Protein AF-A0A1V4JAD9-F1 (afdb_monomer_lite)

Foldseek 3Di:
DDFAFFAWQADPLFGDIKTKTFAPDLCAQAQQDDDPDRRGGHDHSGIHMDHPVPDDDDDPPDDPPDPDDDDDDDDDDDDPDDDPPPPDDDDDPDDDDDDDDDDDDDDDDDDDDDDDDDDDDCPVVVVVRVPD

pLDDT: mean 71.08, std 23.83, range [35.59, 98.69]

Organism: NCBI:txid372326

Radius of gyration: 28.01 Å; chains: 1; bounding box: 42×64×71 Å

Secondary structure (DSSP, 8-state):
--EEEEEEE--SSSSS-EEEEEESSS--SBSSEETTEESS---TTTEEEEEGGG--PPP---------------------PPP-TT---------------------------PPPPP---THHHHHHHH--

Structure (mmCIF, N/CA/C/O backbone):
data_AF-A0A1V4JAD9-F1
#
_entry.id   AF-A0A1V4JAD9-F1
#
loop_
_atom_site.group_PDB
_atom_site.id
_atom_site.type_symbol
_atom_site.label_atom_id
_atom_site.label_alt_id
_atom_site.label_comp_id
_atom_site.label_asym_id
_atom_site.label_entity_id
_atom_site.label_seq_id
_atom_site.pdbx_PDB_ins_code
_atom_site.Cartn_x
_atom_site.Cartn_y
_atom_site.Cartn_z
_atom_site.occupancy
_atom_site.B_iso_or_equiv
_atom_site.auth_seq_id
_atom_site.auth_comp_id
_atom_site.auth_asym_id
_atom_site.auth_atom_id
_atom_site.pdbx_PDB_model_num
ATOM 1 N N . MET A 1 1 ? -1.887 -0.404 -13.614 1.00 82.06 1 MET A N 1
ATOM 2 C CA . MET A 1 1 ? -0.849 -0.836 -12.657 1.00 82.06 1 MET A CA 1
ATOM 3 C C . MET A 1 1 ? -1.178 -2.228 -12.143 1.00 82.06 1 MET A C 1
ATOM 5 O O . MET A 1 1 ? -2.350 -2.513 -11.917 1.00 82.06 1 MET A O 1
ATOM 9 N N . VAL A 1 2 ? -0.165 -3.078 -12.005 1.00 94.25 2 VAL A N 1
ATOM 10 C CA . VAL A 1 2 ? -0.238 -4.399 -11.365 1.00 94.25 2 VAL A CA 1
ATOM 11 C C . VAL A 1 2 ? 0.849 -4.432 -10.292 1.00 94.25 2 VAL A C 1
ATOM 13 O O . VAL A 1 2 ? 1.808 -3.659 -10.350 1.00 94.25 2 VAL A O 1
ATOM 16 N N . GLY A 1 3 ? 0.643 -5.247 -9.268 1.00 96.12 3 GLY A N 1
ATOM 17 C CA . GLY A 1 3 ? 1.609 -5.401 -8.201 1.00 96.12 3 GLY A CA 1
ATOM 18 C C . GLY A 1 3 ? 1.222 -6.510 -7.241 1.00 96.12 3 GLY A C 1
ATOM 19 O O . GLY A 1 3 ? 0.178 -7.157 -7.370 1.00 96.12 3 GLY A O 1
ATOM 20 N N . THR A 1 4 ? 2.073 -6.695 -6.245 1.00 98.00 4 THR A N 1
ATOM 21 C CA . THR A 1 4 ? 1.925 -7.708 -5.207 1.00 98.00 4 THR A CA 1
ATOM 22 C C . THR A 1 4 ? 1.321 -7.088 -3.953 1.00 98.00 4 THR A C 1
ATOM 24 O O . THR A 1 4 ? 1.825 -6.094 -3.428 1.00 98.00 4 THR A O 1
ATOM 27 N N . LEU A 1 5 ? 0.245 -7.686 -3.438 1.00 97.94 5 LEU A N 1
ATOM 28 C CA . LEU A 1 5 ? -0.327 -7.292 -2.153 1.00 97.94 5 LEU A CA 1
ATOM 29 C C . LEU A 1 5 ? 0.668 -7.615 -1.030 1.00 97.94 5 LEU A C 1
ATOM 31 O O . LEU A 1 5 ? 1.068 -8.766 -0.863 1.00 97.94 5 LEU A O 1
ATOM 35 N N . ARG A 1 6 ? 1.056 -6.602 -0.254 1.00 98.44 6 ARG A N 1
ATOM 36 C CA . ARG A 1 6 ? 1.998 -6.730 0.869 1.00 98.44 6 ARG A CA 1
ATOM 37 C C . ARG A 1 6 ? 1.346 -6.473 2.225 1.00 98.44 6 ARG A C 1
ATOM 39 O O . ARG A 1 6 ? 1.818 -6.991 3.229 1.00 98.44 6 ARG A O 1
ATOM 46 N N . PHE A 1 7 ? 0.271 -5.689 2.251 1.00 98.56 7 PHE A N 1
ATOM 47 C CA . PHE A 1 7 ? -0.445 -5.312 3.465 1.00 98.56 7 PHE A CA 1
ATOM 48 C C . PHE A 1 7 ? -1.956 -5.280 3.215 1.00 98.56 7 PHE A C 1
ATOM 50 O O . PHE A 1 7 ? -2.397 -4.818 2.165 1.00 98.56 7 PHE A O 1
ATOM 57 N N . CYS A 1 8 ? -2.745 -5.723 4.193 1.00 98.06 8 CYS A N 1
ATOM 58 C CA . CYS A 1 8 ? -4.199 -5.579 4.218 1.00 98.06 8 CYS A CA 1
ATOM 59 C C . CYS A 1 8 ? -4.643 -5.310 5.658 1.00 98.06 8 CYS A C 1
ATOM 61 O O . CYS A 1 8 ? -4.445 -6.164 6.522 1.00 98.06 8 CYS A O 1
ATOM 63 N N . GLY A 1 9 ? -5.241 -4.149 5.925 1.00 98.00 9 GLY A N 1
ATOM 64 C CA . GLY A 1 9 ? -5.698 -3.806 7.271 1.00 98.00 9 GLY A CA 1
ATOM 65 C C . GLY A 1 9 ? -6.075 -2.339 7.449 1.00 98.00 9 GLY A C 1
ATOM 66 O O . GLY A 1 9 ? -6.194 -1.584 6.485 1.00 98.00 9 GLY A O 1
ATOM 67 N N . THR A 1 10 ? -6.275 -1.934 8.702 1.00 97.81 10 THR A N 1
ATOM 68 C CA . THR A 1 10 ? -6.478 -0.529 9.083 1.00 97.81 10 THR A CA 1
ATOM 69 C C . THR A 1 10 ? -5.165 0.245 9.089 1.00 97.81 10 THR A C 1
ATOM 71 O O . THR A 1 10 ? -4.101 -0.335 9.295 1.00 97.81 10 THR A O 1
ATOM 74 N N . THR A 1 11 ? -5.237 1.564 8.928 1.00 97.69 11 THR A N 1
ATOM 75 C CA . THR A 1 11 ? -4.058 2.441 8.872 1.00 97.69 11 THR A CA 1
ATOM 76 C C . THR A 1 11 ? -4.204 3.639 9.800 1.00 97.69 11 THR A C 1
ATOM 78 O O . THR A 1 11 ? -5.320 4.042 10.111 1.00 97.69 11 THR A O 1
ATOM 81 N N . GLU A 1 12 ? -3.092 4.242 10.219 1.00 96.94 12 GLU A N 1
ATOM 82 C CA . GLU A 1 12 ? -3.115 5.457 11.049 1.00 96.94 12 GLU A CA 1
ATOM 83 C C . GLU A 1 12 ? -3.451 6.718 10.244 1.00 96.94 12 GLU A C 1
ATOM 85 O O . GLU A 1 12 ? -4.018 7.666 10.779 1.00 96.94 12 GLU A O 1
ATOM 90 N N . PHE A 1 13 ? -3.124 6.736 8.948 1.00 96.06 13 PHE A N 1
ATOM 91 C CA . PHE A 1 13 ? -3.334 7.909 8.095 1.00 96.06 13 PHE A CA 1
ATOM 92 C C . PHE A 1 13 ? -4.782 8.053 7.600 1.00 96.06 13 PHE A C 1
ATOM 94 O O . PHE A 1 13 ? -5.169 9.131 7.153 1.00 96.06 13 PHE A O 1
ATOM 101 N N . ALA A 1 14 ? -5.577 6.980 7.640 1.00 96.19 14 ALA A N 1
ATOM 102 C CA . ALA A 1 14 ? -6.971 6.986 7.216 1.00 96.19 14 ALA A CA 1
ATOM 103 C C . ALA A 1 14 ? -7.758 5.822 7.831 1.00 96.19 14 ALA A C 1
ATOM 105 O O . ALA A 1 14 ? -7.239 4.721 8.021 1.00 96.19 14 ALA A O 1
ATOM 106 N N . SER A 1 15 ? -9.046 6.054 8.084 1.00 96.19 15 SER A N 1
ATOM 107 C CA . SER A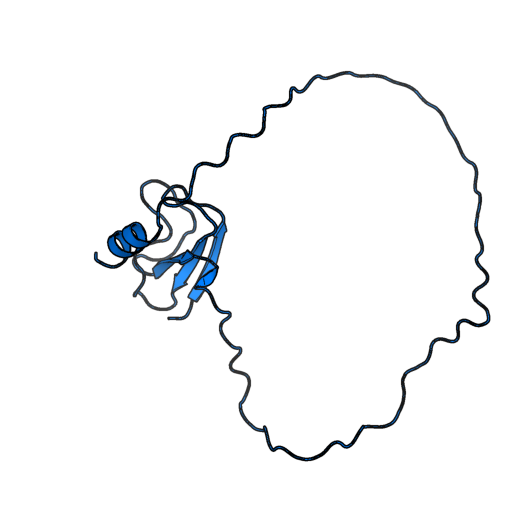 1 15 ? -9.968 5.021 8.554 1.00 96.19 15 SER A CA 1
ATOM 108 C C . SER A 1 15 ? -10.315 4.011 7.451 1.00 96.19 15 SER A C 1
ATOM 110 O O . SER A 1 15 ? -10.069 4.229 6.262 1.00 96.19 15 SER A O 1
ATOM 112 N N . GLY A 1 16 ? -10.910 2.886 7.854 1.00 96.88 16 GLY A N 1
ATOM 113 C CA . GLY A 1 16 ? -11.331 1.821 6.944 1.00 96.88 16 GLY A CA 1
ATOM 114 C C . GLY A 1 16 ? -10.231 0.805 6.632 1.00 96.88 16 GLY A C 1
ATOM 115 O O . GLY A 1 16 ? -9.185 0.773 7.275 1.00 96.88 16 GLY A O 1
ATOM 116 N N . GLN A 1 17 ? -10.515 -0.074 5.669 1.00 97.75 17 GLN A N 1
ATOM 117 C CA . GLN A 1 17 ? -9.603 -1.130 5.234 1.00 97.75 17 GLN A CA 1
ATOM 118 C C . GLN A 1 17 ? -8.812 -0.700 3.998 1.00 97.75 17 GLN A C 1
ATOM 120 O O . GLN A 1 17 ? -9.387 -0.275 2.989 1.00 97.75 17 GLN A O 1
ATOM 125 N N . TRP A 1 18 ? -7.500 -0.889 4.068 1.00 98.44 18 TRP A N 1
ATOM 126 C CA . TRP A 1 18 ? -6.543 -0.494 3.047 1.00 98.44 18 TRP A CA 1
ATOM 127 C C . TRP A 1 18 ? -5.690 -1.676 2.606 1.00 98.44 18 TRP A C 1
ATOM 129 O O . TRP A 1 18 ? -5.280 -2.507 3.415 1.00 98.44 18 TRP A O 1
ATOM 139 N N . ALA A 1 19 ? -5.390 -1.706 1.313 1.00 98.31 19 ALA A N 1
ATOM 140 C CA . ALA A 1 19 ? -4.365 -2.549 0.729 1.00 98.31 19 ALA A CA 1
ATOM 141 C C . ALA A 1 19 ? -3.093 -1.729 0.518 1.00 98.31 19 ALA A C 1
ATOM 143 O O . ALA A 1 19 ? -3.136 -0.678 -0.122 1.00 98.31 19 ALA A O 1
ATOM 144 N N . GLY A 1 20 ? -1.971 -2.236 1.021 1.00 98.31 20 GLY A N 1
ATOM 145 C CA . GLY A 1 20 ? -0.636 -1.804 0.628 1.00 98.31 20 GLY A CA 1
ATOM 146 C C . GLY A 1 20 ? -0.107 -2.743 -0.450 1.00 98.31 20 GLY A C 1
ATOM 147 O O . GLY A 1 20 ? 0.012 -3.950 -0.220 1.00 98.31 20 GLY A O 1
ATOM 148 N N . VAL A 1 21 ? 0.173 -2.200 -1.629 1.00 98.25 21 VAL A N 1
ATOM 149 C CA . VAL A 1 21 ? 0.622 -2.950 -2.806 1.00 98.25 21 VAL A CA 1
ATOM 150 C C . VAL A 1 21 ? 2.021 -2.478 -3.177 1.00 98.25 21 VAL A C 1
ATOM 152 O O . VAL A 1 21 ? 2.272 -1.276 -3.260 1.00 98.25 21 VAL A O 1
ATOM 155 N N . GLU A 1 22 ? 2.930 -3.420 -3.400 1.00 98.44 22 GLU A N 1
ATOM 156 C CA . GLU A 1 22 ? 4.193 -3.151 -4.081 1.00 98.44 22 GLU A CA 1
ATOM 157 C C . GLU A 1 22 ? 3.976 -3.312 -5.583 1.00 98.44 22 GLU A C 1
ATOM 159 O O . GLU A 1 22 ? 3.627 -4.393 -6.049 1.00 98.44 22 GLU A O 1
ATOM 164 N N . LEU A 1 23 ? 4.148 -2.226 -6.325 1.00 97.75 23 LEU A N 1
ATOM 165 C CA . LEU A 1 23 ? 4.050 -2.190 -7.774 1.00 97.75 23 LEU A CA 1
ATOM 166 C C . LEU A 1 23 ? 5.284 -2.821 -8.416 1.00 97.75 23 LEU A C 1
ATOM 168 O O . LEU A 1 23 ? 6.399 -2.701 -7.904 1.00 97.75 23 LEU A O 1
ATOM 172 N N . ASP A 1 24 ? 5.070 -3.453 -9.566 1.00 96.00 24 ASP A N 1
ATOM 173 C CA . ASP A 1 24 ? 6.156 -4.055 -10.342 1.00 96.00 24 ASP A CA 1
ATOM 174 C C . ASP A 1 24 ? 7.085 -2.975 -10.933 1.00 96.00 24 ASP A C 1
ATOM 176 O O . ASP A 1 24 ? 8.301 -3.158 -10.985 1.00 96.00 24 ASP A O 1
ATOM 180 N N . GLU A 1 25 ? 6.523 -1.812 -11.281 1.00 97.19 25 GLU A N 1
ATOM 181 C CA . GLU A 1 25 ? 7.218 -0.633 -11.816 1.00 97.19 25 GLU A CA 1
ATOM 182 C C . GLU A 1 25 ? 7.363 0.488 -10.761 1.00 97.19 25 GLU A C 1
ATOM 184 O O . GLU A 1 25 ? 6.543 0.575 -9.840 1.00 97.19 25 GLU A O 1
ATOM 189 N N . PRO A 1 26 ? 8.379 1.375 -10.861 1.00 96.69 26 PRO A N 1
ATOM 190 C CA . PRO A 1 26 ? 8.648 2.450 -9.896 1.00 96.69 26 PRO A CA 1
ATOM 191 C C . PRO A 1 26 ? 7.704 3.667 -10.040 1.00 96.69 26 PRO A C 1
ATOM 193 O O . PRO A 1 26 ? 8.139 4.819 -10.030 1.00 96.69 26 PRO A O 1
ATOM 196 N N . GLU A 1 27 ? 6.404 3.405 -10.167 1.00 95.88 27 GLU A N 1
ATOM 197 C CA . GLU A 1 27 ? 5.320 4.397 -10.304 1.00 95.88 27 GLU A CA 1
ATOM 198 C C . GLU A 1 27 ? 4.503 4.567 -9.006 1.00 95.88 27 GLU A C 1
ATOM 200 O O . GLU A 1 27 ? 3.430 5.173 -8.974 1.00 95.88 27 GLU A O 1
ATOM 205 N N . GLY A 1 28 ? 4.981 3.975 -7.915 1.00 96.19 28 GLY A N 1
ATOM 206 C CA . GLY A 1 28 ? 4.411 4.084 -6.581 1.00 96.19 28 GLY A CA 1
ATOM 207 C C . GLY A 1 28 ? 4.807 5.383 -5.883 1.00 96.19 28 GLY A C 1
ATOM 208 O O . GLY A 1 28 ? 5.638 6.162 -6.342 1.00 96.19 28 GLY A O 1
ATOM 209 N N . LYS A 1 29 ? 4.221 5.600 -4.710 1.00 96.69 29 LYS A N 1
ATOM 210 C CA . LYS A 1 29 ? 4.317 6.859 -3.954 1.00 96.69 29 LYS A CA 1
ATOM 211 C C . LYS A 1 29 ? 5.172 6.758 -2.702 1.00 96.69 29 LYS A C 1
ATOM 213 O O . LYS A 1 29 ? 5.561 7.766 -2.130 1.00 96.69 29 LYS A O 1
ATOM 218 N N . ASN A 1 30 ? 5.417 5.542 -2.234 1.00 97.50 30 ASN A N 1
ATOM 219 C CA . ASN A 1 30 ? 6.143 5.289 -0.999 1.00 97.50 30 ASN A CA 1
ATO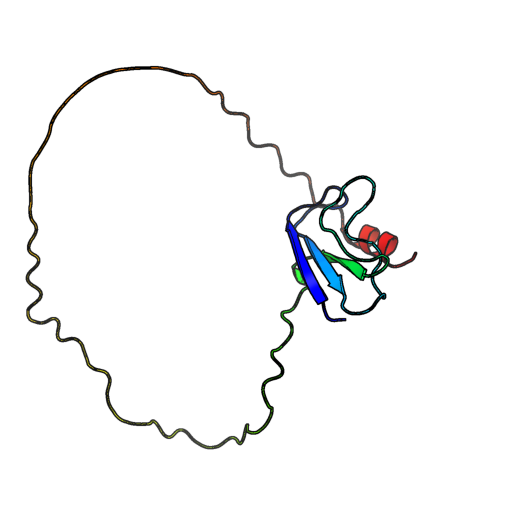M 220 C C . ASN A 1 30 ? 7.024 4.039 -1.129 1.00 97.50 30 ASN A C 1
ATOM 222 O O . ASN A 1 30 ? 7.081 3.398 -2.176 1.00 97.50 30 ASN A O 1
ATOM 226 N N . ASN A 1 31 ? 7.748 3.715 -0.067 1.00 98.12 31 ASN A N 1
ATOM 227 C CA . ASN A 1 31 ? 8.531 2.487 0.112 1.00 98.12 31 ASN A CA 1
ATOM 228 C C . ASN A 1 31 ? 7.857 1.535 1.130 1.00 98.12 31 ASN A C 1
ATOM 230 O O . ASN A 1 31 ? 8.523 0.742 1.798 1.00 98.12 31 ASN A O 1
ATOM 234 N N . GLY A 1 32 ? 6.533 1.659 1.276 1.00 97.94 32 GLY A N 1
ATOM 235 C CA . GLY A 1 32 ? 5.695 0.897 2.200 1.00 97.94 32 GLY A CA 1
ATOM 236 C C . GLY A 1 32 ? 5.604 1.462 3.625 1.00 97.94 32 GLY A C 1
ATOM 237 O O . GLY A 1 32 ? 4.984 0.842 4.497 1.00 97.94 32 GLY A O 1
ATOM 238 N N . SER A 1 33 ? 6.176 2.645 3.870 1.00 98.38 33 SER A N 1
ATOM 239 C CA . SER A 1 33 ? 5.900 3.459 5.056 1.00 98.38 33 SER A CA 1
ATOM 240 C C . SER A 1 33 ? 5.080 4.701 4.701 1.00 98.38 33 SER A C 1
ATOM 242 O O . SER A 1 33 ? 5.125 5.204 3.576 1.00 98.38 33 SER A O 1
ATOM 244 N N . VAL A 1 34 ? 4.303 5.190 5.668 1.00 96.69 34 VAL A N 1
ATOM 245 C CA . VAL A 1 34 ? 3.595 6.476 5.585 1.00 96.69 34 VAL A CA 1
ATOM 246 C C . VAL A 1 34 ? 3.794 7.197 6.912 1.00 96.69 34 VAL A C 1
ATOM 248 O O . VAL A 1 34 ? 3.466 6.662 7.973 1.00 96.69 34 VAL A O 1
ATOM 251 N N . GLY A 1 35 ? 4.368 8.400 6.868 1.00 93.50 35 GLY A N 1
ATOM 252 C CA . GLY A 1 35 ? 4.798 9.100 8.077 1.00 93.50 35 GLY A CA 1
ATOM 253 C C . GLY A 1 35 ? 5.900 8.321 8.802 1.00 93.50 35 GLY A C 1
ATOM 254 O O . GLY A 1 35 ? 6.948 8.048 8.223 1.00 93.50 35 GLY A O 1
ATOM 255 N N . LYS A 1 36 ? 5.663 7.964 10.069 1.00 95.62 36 LYS A N 1
ATOM 256 C CA . LYS A 1 36 ? 6.628 7.237 10.919 1.00 95.62 36 LYS A CA 1
ATOM 257 C C . LYS A 1 36 ? 6.354 5.733 11.023 1.00 95.62 36 LYS A C 1
ATOM 259 O O . LYS A 1 36 ? 7.079 5.038 11.728 1.00 95.62 36 LYS A O 1
ATOM 264 N N . VAL A 1 37 ? 5.325 5.229 10.341 1.00 97.56 37 VAL A N 1
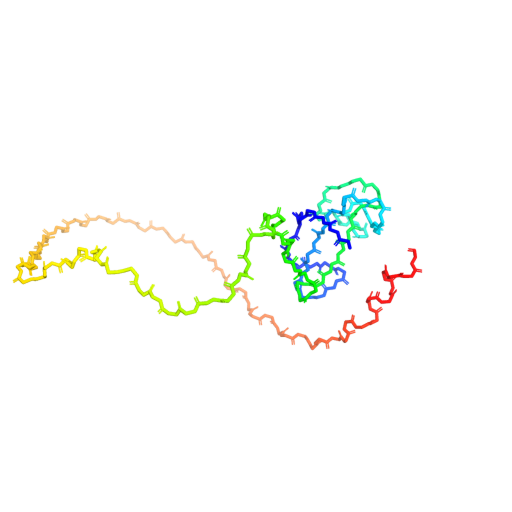ATOM 265 C CA . VAL A 1 37 ? 4.886 3.833 10.461 1.00 97.56 37 VAL A CA 1
ATOM 266 C C . VAL A 1 37 ? 5.244 3.044 9.212 1.00 97.56 37 VAL A C 1
ATOM 268 O O . VAL A 1 37 ? 4.916 3.445 8.093 1.00 97.56 37 VAL A O 1
ATOM 271 N N . GLN A 1 38 ? 5.901 1.899 9.413 1.00 98.38 38 GLN A N 1
ATOM 272 C CA . GLN A 1 38 ? 6.195 0.920 8.370 1.00 98.38 38 GLN A CA 1
ATOM 273 C C . GLN A 1 38 ? 5.090 -0.137 8.340 1.00 98.38 38 GLN A C 1
ATOM 275 O O . GLN A 1 38 ? 4.932 -0.894 9.293 1.00 98.38 38 GLN A O 1
ATOM 280 N N . TYR A 1 39 ? 4.360 -0.223 7.231 1.00 98.50 39 TYR A N 1
ATOM 281 C CA . TYR A 1 39 ? 3.314 -1.235 7.053 1.00 98.50 39 TYR A CA 1
ATOM 282 C C . TYR A 1 39 ? 3.839 -2.460 6.298 1.00 98.50 39 TYR A C 1
ATOM 284 O O . TYR A 1 39 ? 3.466 -3.589 6.597 1.00 98.50 39 TYR A O 1
ATOM 292 N N . PHE A 1 40 ? 4.713 -2.242 5.313 1.00 98.69 40 PHE A N 1
ATOM 293 C CA . PHE A 1 40 ? 5.407 -3.290 4.559 1.00 98.69 40 PHE A CA 1
ATOM 294 C C . PHE A 1 40 ? 6.705 -2.741 3.970 1.00 98.69 40 PHE A C 1
ATOM 296 O O . PHE A 1 40 ? 6.833 -1.535 3.848 1.00 98.69 40 PHE A O 1
ATOM 303 N N . LYS A 1 41 ? 7.666 -3.583 3.584 1.00 98.50 41 LYS A N 1
ATOM 304 C CA . LYS A 1 41 ? 8.924 -3.133 2.963 1.00 98.50 41 LYS A CA 1
ATOM 305 C C . LYS A 1 41 ? 8.872 -3.311 1.445 1.00 98.50 41 LYS A C 1
ATOM 307 O O . LYS A 1 41 ? 8.529 -4.396 0.982 1.00 98.50 41 LYS A O 1
ATOM 312 N N . CYS A 1 42 ? 9.269 -2.286 0.693 1.00 98.00 42 CYS A N 1
ATOM 313 C CA . CYS A 1 42 ? 9.530 -2.369 -0.747 1.00 98.00 42 CYS A CA 1
ATOM 314 C C . CYS A 1 42 ? 10.581 -1.336 -1.191 1.00 98.00 42 CYS A C 1
ATOM 316 O O . CYS A 1 42 ? 11.085 -0.555 -0.377 1.00 98.00 42 CYS A O 1
ATOM 318 N N . ALA A 1 43 ? 10.939 -1.341 -2.479 1.00 98.19 43 ALA A N 1
ATOM 319 C CA . ALA A 1 43 ? 11.837 -0.328 -3.031 1.00 98.19 43 ALA A CA 1
ATOM 320 C C . ALA A 1 43 ? 11.188 1.077 -3.031 1.00 98.19 43 ALA A C 1
ATOM 322 O O . ALA A 1 43 ? 9.956 1.194 -3.067 1.00 98.19 43 ALA A O 1
ATOM 323 N N . PRO A 1 44 ? 11.989 2.161 -3.021 1.00 97.44 44 PRO A N 1
ATOM 324 C CA . PRO A 1 44 ? 11.474 3.517 -3.185 1.00 97.44 44 PRO A CA 1
ATOM 325 C C . PRO A 1 44 ? 10.606 3.651 -4.436 1.00 97.44 44 PRO A C 1
ATOM 327 O O . PRO A 1 44 ? 10.925 3.084 -5.479 1.00 97.44 44 PRO A O 1
ATOM 330 N N . LYS A 1 45 ? 9.517 4.420 -4.323 1.00 97.19 45 LYS A N 1
ATOM 331 C CA . LYS A 1 45 ? 8.544 4.644 -5.403 1.00 97.19 45 LYS A CA 1
ATOM 332 C C . LYS A 1 45 ? 7.894 3.363 -5.936 1.00 97.19 45 LYS A C 1
ATOM 334 O O . LYS A 1 45 ? 7.475 3.330 -7.080 1.00 97.19 45 LYS A O 1
ATOM 339 N N . ARG A 1 46 ? 7.778 2.296 -5.140 1.00 98.25 46 ARG A N 1
ATOM 340 C CA . ARG A 1 46 ? 7.006 1.099 -5.536 1.00 98.25 46 ARG A CA 1
ATOM 341 C C . ARG A 1 46 ? 5.785 0.839 -4.673 1.00 98.25 46 ARG A C 1
ATOM 343 O O . ARG A 1 46 ? 4.876 0.148 -5.101 1.00 98.25 46 ARG A O 1
ATOM 350 N N . GLY A 1 47 ? 5.717 1.380 -3.468 1.00 98.12 47 GLY A N 1
ATOM 351 C CA . GLY A 1 47 ? 4.567 1.206 -2.592 1.00 98.12 47 GLY A CA 1
ATOM 352 C C . GLY A 1 47 ? 3.409 2.137 -2.951 1.00 98.12 47 GLY A C 1
ATOM 353 O O . GLY A 1 47 ? 3.603 3.328 -3.212 1.00 98.12 47 GLY A O 1
ATOM 354 N N . ILE A 1 48 ? 2.188 1.608 -2.921 1.00 97.88 48 ILE A N 1
ATOM 355 C CA . ILE A 1 48 ? 0.948 2.385 -2.994 1.00 97.88 48 ILE A CA 1
ATOM 356 C C . ILE A 1 48 ? -0.077 1.850 -1.992 1.00 97.88 48 ILE A C 1
ATOM 358 O O . ILE A 1 48 ? -0.142 0.650 -1.737 1.00 97.88 48 ILE A O 1
ATOM 362 N N . PHE A 1 49 ? -0.888 2.752 -1.437 1.00 98.19 49 PHE A N 1
ATOM 363 C CA . PHE A 1 49 ? -2.053 2.398 -0.632 1.00 98.19 49 PHE A CA 1
ATOM 364 C C . PHE A 1 49 ? -3.337 2.735 -1.380 1.00 98.19 49 PHE A C 1
ATOM 366 O O . PHE A 1 49 ? -3.477 3.834 -1.923 1.00 98.19 49 PHE A O 1
ATOM 373 N N . ALA A 1 50 ? -4.285 1.803 -1.378 1.00 97.12 50 ALA A N 1
ATOM 374 C CA . ALA A 1 50 ? -5.625 2.014 -1.909 1.00 97.12 50 ALA A CA 1
ATOM 375 C C . ALA A 1 50 ? -6.681 1.328 -1.021 1.00 97.12 50 ALA A C 1
ATOM 377 O O . ALA A 1 50 ? -6.386 0.304 -0.403 1.00 97.12 50 ALA A O 1
ATOM 378 N N . PRO A 1 51 ? -7.919 1.847 -0.957 1.00 97.50 51 PRO A N 1
ATOM 379 C CA . PRO A 1 51 ? -9.025 1.157 -0.309 1.00 97.50 51 PRO A CA 1
ATOM 380 C C . PRO A 1 51 ? -9.259 -0.199 -0.959 1.00 97.50 51 PRO A C 1
ATOM 382 O O . PRO A 1 51 ? -9.141 -0.320 -2.181 1.00 97.50 51 PRO A O 1
ATOM 385 N N . LEU A 1 52 ? -9.686 -1.189 -0.171 1.00 94.88 52 LEU A N 1
ATOM 386 C CA . LEU A 1 52 ? -9.985 -2.526 -0.700 1.00 94.88 52 LEU A CA 1
ATOM 387 C C . LEU A 1 52 ? -11.007 -2.508 -1.846 1.00 94.88 52 LEU A C 1
ATOM 389 O O . LEU A 1 52 ? -10.901 -3.313 -2.765 1.00 94.88 52 LEU A O 1
ATOM 393 N N . SER A 1 53 ? -11.945 -1.556 -1.847 1.00 94.94 53 SER A N 1
ATOM 394 C CA . SER A 1 53 ? -12.934 -1.387 -2.922 1.00 94.94 53 SER A CA 1
ATOM 395 C C . SER A 1 53 ? -12.332 -1.026 -4.284 1.00 94.94 53 SER A C 1
ATOM 397 O O . SER A 1 53 ? -13.008 -1.169 -5.299 1.00 94.94 53 SER A O 1
ATOM 399 N N . LYS A 1 54 ? -11.077 -0.563 -4.326 1.00 93.88 54 LYS A N 1
ATOM 400 C CA . LYS A 1 54 ? -10.352 -0.215 -5.558 1.00 93.88 54 LYS A CA 1
ATOM 401 C C . LYS A 1 54 ? -9.366 -1.298 -6.003 1.00 93.88 54 LYS A C 1
ATOM 403 O O . LYS A 1 54 ? -8.662 -1.102 -6.991 1.00 93.88 54 LYS A O 1
ATOM 408 N N . ILE A 1 55 ? -9.295 -2.425 -5.294 1.00 94.44 55 ILE A N 1
ATOM 409 C CA . ILE A 1 55 ? -8.413 -3.539 -5.640 1.00 94.44 55 ILE A CA 1
ATOM 410 C C . ILE A 1 55 ? -9.194 -4.579 -6.439 1.00 94.44 55 ILE A C 1
ATOM 412 O O . ILE A 1 55 ? -10.271 -5.016 -6.041 1.00 94.44 55 ILE A O 1
ATOM 416 N N . SER A 1 56 ? -8.615 -5.019 -7.552 1.00 94.69 56 SER A N 1
ATOM 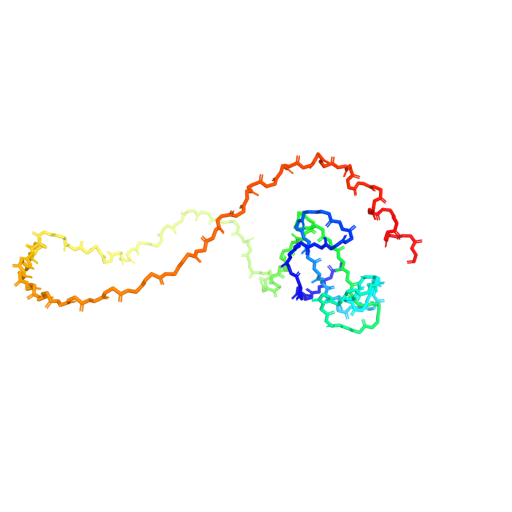417 C CA . SER A 1 56 ? -9.091 -6.173 -8.313 1.00 94.69 56 SER A CA 1
ATOM 418 C C . SER A 1 56 ? -7.987 -7.223 -8.391 1.00 94.69 56 SER A C 1
ATOM 420 O O . SER A 1 56 ? -6.800 -6.896 -8.341 1.00 94.69 56 SER A O 1
ATOM 422 N N . LYS A 1 57 ? -8.368 -8.502 -8.472 1.00 93.12 57 LYS A N 1
ATOM 423 C CA . LYS A 1 57 ? -7.399 -9.581 -8.683 1.00 93.12 57 LYS A CA 1
ATOM 424 C C . LYS A 1 57 ? -6.794 -9.426 -10.074 1.00 93.12 57 LYS A C 1
ATOM 426 O O . LYS A 1 57 ? -7.536 -9.252 -11.041 1.00 93.12 57 LYS A O 1
ATOM 431 N N . ALA A 1 58 ? -5.472 -9.535 -10.176 1.00 88.06 58 ALA A N 1
ATOM 432 C CA . ALA A 1 58 ? -4.825 -9.663 -11.472 1.00 88.06 58 ALA A CA 1
ATOM 433 C C . ALA A 1 58 ? -5.392 -10.914 -12.158 1.00 88.06 58 ALA A C 1
ATOM 435 O O . ALA A 1 58 ? -5.371 -12.003 -11.587 1.00 88.06 58 ALA A O 1
ATOM 436 N N . SER A 1 59 ? -5.976 -10.756 -13.345 1.00 84.19 59 SER A N 1
ATOM 437 C CA . SER A 1 59 ? -6.487 -11.895 -14.102 1.00 84.19 59 SER A CA 1
ATOM 438 C C . SER A 1 59 ? -5.323 -12.803 -14.487 1.00 84.19 59 SER A C 1
ATOM 440 O O . SER A 1 59 ? -4.363 -12.326 -15.100 1.00 84.19 59 SER A O 1
ATOM 442 N N . ASP A 1 60 ? -5.431 -14.099 -14.208 1.00 70.19 60 ASP A N 1
ATOM 443 C CA . ASP A 1 60 ? -4.492 -15.083 -14.732 1.00 70.19 60 ASP A CA 1
ATOM 444 C C . ASP A 1 60 ? -4.548 -15.038 -16.261 1.00 70.19 60 ASP A C 1
ATOM 446 O O . ASP A 1 60 ? -5.538 -15.440 -16.877 1.00 70.19 60 ASP A O 1
ATOM 450 N N . ARG A 1 61 ? -3.486 -14.553 -16.913 1.00 61.94 61 ARG A N 1
ATOM 451 C CA . ARG A 1 61 ? -3.330 -14.697 -18.366 1.00 61.94 61 ARG A CA 1
ATOM 452 C C . ARG A 1 61 ? -3.031 -16.162 -18.699 1.00 61.94 61 ARG A C 1
ATOM 454 O O . ARG A 1 61 ? -1.938 -16.496 -19.142 1.00 61.94 61 ARG A O 1
ATOM 461 N N . LYS A 1 62 ? -4.010 -17.052 -18.527 1.00 57.69 62 LYS A N 1
ATOM 462 C CA . LYS A 1 62 ? -4.033 -18.365 -19.180 1.00 57.69 62 LYS A CA 1
ATOM 463 C C . LYS A 1 62 ? -4.943 -18.294 -20.408 1.00 57.69 62 LYS A C 1
ATOM 465 O O . LYS A 1 62 ? -6.157 -18.371 -20.303 1.00 57.69 62 LYS A O 1
ATOM 470 N N . LYS A 1 63 ? -4.294 -18.143 -21.569 1.00 47.66 63 LYS A N 1
ATOM 471 C CA . LYS A 1 63 ? -4.728 -18.551 -22.918 1.00 47.66 63 LYS A CA 1
ATOM 472 C C . LYS A 1 63 ? -6.196 -18.253 -23.289 1.00 47.66 63 LYS A C 1
ATOM 474 O O . LYS A 1 63 ? -7.074 -19.101 -23.170 1.00 47.66 63 LYS A O 1
ATOM 479 N N . SER A 1 64 ? -6.439 -17.094 -23.896 1.00 55.94 64 SER A N 1
ATOM 480 C CA . SER A 1 64 ? -7.609 -16.900 -24.759 1.00 55.94 64 SER A CA 1
ATOM 481 C C . SER A 1 64 ? -7.426 -17.664 -26.078 1.00 55.94 64 SER A C 1
ATOM 483 O O . SER A 1 64 ? -6.817 -17.168 -27.021 1.00 55.94 64 SER A O 1
ATOM 485 N N . SER A 1 65 ? -7.918 -18.896 -26.115 1.00 56.91 65 SER A N 1
ATOM 486 C CA . SER A 1 65 ? -8.414 -19.611 -27.299 1.00 56.91 65 SER A CA 1
ATOM 487 C C . SER A 1 65 ? -9.042 -20.877 -26.715 1.00 56.91 65 SER A C 1
ATOM 489 O O . SER A 1 65 ? -8.323 -21.760 -26.273 1.00 56.91 65 SER A O 1
ATOM 491 N N . LEU A 1 66 ? -10.346 -20.990 -26.483 1.00 52.53 66 LEU A N 1
ATOM 492 C CA . LEU A 1 66 ? -11.467 -20.738 -27.375 1.00 52.53 66 LEU A CA 1
ATOM 493 C C . LEU A 1 66 ? -12.703 -20.433 -26.509 1.00 52.53 66 LEU A C 1
ATOM 495 O O . LEU A 1 66 ? -13.052 -21.217 -25.628 1.00 52.53 66 LEU A O 1
ATOM 499 N N . ARG A 1 67 ? -13.418 -19.343 -26.785 1.00 54.75 67 ARG A N 1
ATOM 500 C CA . ARG A 1 67 ? -14.875 -19.352 -26.621 1.00 54.75 67 ARG A CA 1
ATOM 501 C C . ARG A 1 67 ? -15.465 -19.325 -28.021 1.00 54.75 67 ARG A C 1
ATOM 503 O O . ARG A 1 67 ? -15.630 -18.254 -28.590 1.00 54.75 67 ARG A O 1
ATOM 510 N N . SER A 1 68 ? -15.763 -20.496 -28.568 1.00 51.44 68 SER A N 1
ATOM 511 C CA . SER A 1 68 ? -16.819 -20.627 -29.564 1.00 51.44 68 SER A CA 1
ATOM 512 C C . SER A 1 68 ? -18.080 -21.074 -28.831 1.00 51.44 68 SER A C 1
ATOM 514 O O . SER A 1 68 ? -18.135 -22.112 -28.176 1.00 51.44 68 SER A O 1
ATOM 516 N N . SER A 1 69 ? -19.091 -20.220 -28.886 1.00 55.22 69 SER A N 1
ATOM 517 C CA . SER A 1 69 ? -20.473 -20.553 -28.581 1.00 55.22 69 SER A CA 1
ATOM 518 C C . SER A 1 69 ? -20.930 -21.732 -29.442 1.00 55.22 69 SER A C 1
ATOM 520 O O . SER A 1 69 ? -21.022 -21.582 -30.656 1.00 55.22 69 SER A O 1
ATOM 522 N N . SER A 1 70 ? -21.269 -22.871 -28.838 1.00 48.38 70 SER A N 1
ATOM 523 C CA . SER A 1 70 ? -22.275 -23.763 -29.413 1.00 48.38 70 SER A CA 1
ATOM 524 C C . SER A 1 70 ? -22.845 -24.711 -28.361 1.00 48.38 70 SER A C 1
ATOM 526 O O . SER A 1 70 ? -22.107 -25.395 -27.662 1.00 48.38 70 SER A O 1
ATOM 528 N N . THR A 1 71 ? -24.175 -24.697 -28.274 1.00 44.91 71 THR A N 1
ATOM 529 C CA . THR A 1 71 ? -25.079 -25.792 -27.887 1.00 44.91 71 THR A CA 1
ATOM 530 C C . THR A 1 71 ? -24.774 -26.628 -26.640 1.00 44.91 71 THR A C 1
ATOM 532 O O . THR A 1 71 ? -23.827 -27.400 -26.568 1.00 44.91 71 THR A O 1
ATOM 535 N N . ARG A 1 72 ? -25.735 -26.580 -25.707 1.00 52.62 72 ARG A N 1
ATOM 536 C CA . ARG A 1 72 ? -26.067 -27.657 -24.764 1.00 52.62 72 ARG A CA 1
ATOM 537 C C . ARG A 1 72 ? -25.838 -29.039 -25.397 1.00 52.62 72 ARG A C 1
ATOM 539 O O . ARG A 1 72 ? -26.631 -29.475 -26.222 1.00 52.62 72 ARG A O 1
ATOM 546 N N . SER A 1 73 ? -24.827 -29.751 -24.927 1.00 45.09 73 SER A N 1
ATOM 547 C CA . SER A 1 73 ? -24.759 -31.208 -24.999 1.00 45.09 73 SER A CA 1
ATOM 548 C C . SER A 1 73 ? -24.111 -31.694 -23.711 1.00 45.09 73 SER A C 1
ATOM 550 O O . SER A 1 73 ? -22.907 -31.573 -23.504 1.00 45.09 73 SER A O 1
ATOM 552 N N . SER A 1 74 ? -24.956 -32.162 -22.800 1.00 56.69 74 SER A N 1
ATOM 553 C CA . SER A 1 74 ? -24.584 -32.833 -21.560 1.00 56.69 74 SER A CA 1
ATOM 554 C C . SER A 1 74 ? -23.689 -34.044 -21.842 1.00 56.69 74 SER A C 1
ATOM 556 O O . SER A 1 74 ? -24.129 -34.935 -22.572 1.00 56.69 74 SER A O 1
ATOM 558 N N . PRO A 1 75 ? -22.506 -34.163 -21.216 1.00 51.28 75 PRO A N 1
ATOM 559 C CA . PRO A 1 75 ? -21.862 -35.454 -21.057 1.00 51.28 75 PRO A CA 1
ATOM 560 C C . PRO A 1 75 ? -22.655 -36.253 -20.021 1.00 51.28 75 PRO A C 1
ATOM 562 O O . PRO A 1 75 ? -22.693 -35.931 -18.832 1.00 51.28 75 PRO A O 1
ATOM 565 N N . LEU A 1 76 ? -23.351 -37.271 -20.512 1.00 48.62 76 LEU A N 1
ATOM 566 C CA . LEU A 1 76 ? -23.927 -38.335 -19.711 1.00 48.62 76 LEU A CA 1
ATOM 567 C C . LEU A 1 76 ? -22.804 -39.118 -18.996 1.00 48.62 76 LEU A C 1
ATOM 569 O O . LEU A 1 76 ? -21.793 -39.444 -19.609 1.00 48.62 76 LEU A O 1
ATOM 573 N N . VAL A 1 77 ? -23.101 -39.528 -17.751 1.00 47.78 77 VAL A N 1
ATOM 574 C CA . VAL A 1 77 ? -22.506 -40.658 -16.995 1.00 47.78 77 VAL A CA 1
ATOM 575 C C . VAL A 1 77 ? -21.183 -40.323 -16.264 1.00 47.78 77 VAL A C 1
ATOM 577 O O . VAL A 1 77 ? -20.204 -39.949 -16.882 1.00 47.78 77 VAL A O 1
ATOM 580 N N . LYS A 1 78 ? -21.011 -40.465 -14.941 1.00 48.97 78 LYS A N 1
ATOM 581 C CA . LYS A 1 78 ? -21.740 -41.199 -13.890 1.00 48.97 78 LYS A CA 1
ATOM 582 C C . LYS A 1 78 ? -21.482 -40.492 -12.550 1.00 48.97 78 LYS A C 1
ATOM 584 O O . LYS A 1 78 ? -20.367 -40.521 -12.038 1.00 48.97 78 LYS A O 1
ATOM 589 N N . SER A 1 79 ? -22.507 -39.913 -11.934 1.00 55.62 79 SER A N 1
ATOM 590 C CA . SER A 1 79 ? -22.465 -39.661 -10.492 1.00 55.62 79 SER A CA 1
ATOM 591 C C . SER A 1 79 ? -22.563 -41.019 -9.800 1.00 55.62 79 SER A C 1
ATOM 593 O O . SER A 1 79 ? -23.578 -41.701 -9.949 1.00 55.62 79 SER A O 1
ATOM 595 N N . LYS A 1 80 ? -21.535 -41.436 -9.050 1.00 55.81 80 LYS A N 1
ATOM 596 C CA . LYS A 1 80 ? -21.738 -42.460 -8.017 1.00 55.81 80 LYS A CA 1
ATOM 597 C C . LYS A 1 80 ? -22.694 -41.845 -6.996 1.00 55.81 80 LYS A C 1
ATOM 599 O O . LYS A 1 80 ? -22.294 -41.022 -6.180 1.00 55.81 80 LYS A O 1
ATOM 604 N N . LYS A 1 81 ? -23.980 -42.171 -7.123 1.00 57.91 81 LYS A N 1
ATOM 605 C CA . LYS A 1 81 ? -24.981 -41.912 -6.092 1.00 57.91 81 LYS A CA 1
ATOM 606 C C . LYS A 1 81 ? -24.580 -42.796 -4.914 1.00 57.91 81 LYS A C 1
ATOM 608 O O . LYS A 1 81 ? -24.448 -44.004 -5.081 1.00 57.91 81 LYS A O 1
ATOM 613 N N . ILE A 1 82 ? -24.284 -42.181 -3.780 1.00 65.75 82 ILE A N 1
ATOM 614 C CA . ILE A 1 82 ? -24.058 -42.903 -2.532 1.00 65.75 82 ILE A CA 1
ATOM 615 C C . ILE A 1 82 ? -25.438 -43.405 -2.107 1.00 65.75 82 ILE A C 1
ATOM 617 O O . ILE A 1 82 ? -26.360 -42.604 -1.966 1.00 65.75 82 ILE A O 1
ATOM 621 N N . ASP A 1 83 ? -25.598 -44.719 -2.001 1.00 67.94 83 ASP A N 1
ATOM 622 C CA . ASP A 1 83 ? -26.825 -45.339 -1.516 1.00 67.94 83 ASP A CA 1
ATOM 623 C C . ASP A 1 83 ? -26.856 -45.253 0.018 1.00 67.94 83 ASP A C 1
ATOM 625 O O . ASP A 1 83 ? -25.921 -45.682 0.694 1.00 67.94 83 ASP A O 1
ATOM 629 N N . VAL A 1 84 ? -27.900 -44.624 0.558 1.00 64.25 84 VAL A N 1
ATOM 630 C CA . VAL A 1 84 ? -28.055 -44.284 1.986 1.00 64.25 84 VAL A CA 1
ATOM 631 C C . VAL A 1 84 ? -28.993 -45.278 2.692 1.00 64.25 84 VAL A C 1
ATOM 633 O O . VAL A 1 84 ? -29.246 -45.161 3.888 1.00 64.25 84 VAL A O 1
ATOM 636 N N . THR A 1 85 ? -29.497 -46.292 1.984 1.00 70.00 85 THR A N 1
ATOM 637 C CA . THR A 1 85 ? -30.548 -47.201 2.480 1.00 70.00 85 THR A CA 1
ATOM 638 C C . THR A 1 85 ? -30.158 -48.066 3.685 1.00 70.00 85 THR A C 1
ATOM 640 O O . THR A 1 85 ? -31.045 -48.580 4.361 1.00 70.00 85 THR A O 1
ATOM 643 N N . HIS A 1 86 ? -28.870 -48.163 4.037 1.00 66.06 86 HIS A N 1
ATOM 644 C CA . HIS A 1 86 ? -28.409 -48.939 5.198 1.00 66.06 86 HIS A CA 1
ATOM 645 C C . HIS A 1 86 ? -27.467 -48.184 6.147 1.00 66.06 86 HIS A C 1
ATOM 647 O O . HIS A 1 86 ? -26.659 -48.803 6.845 1.00 66.06 86 HIS A O 1
ATOM 653 N N . ILE A 1 87 ? -27.574 -46.852 6.241 1.00 60.62 87 ILE A N 1
ATOM 654 C CA . ILE A 1 87 ? -26.898 -46.133 7.332 1.00 60.62 87 ILE A CA 1
ATOM 655 C C . ILE A 1 87 ? -27.660 -46.386 8.640 1.00 60.62 87 ILE A C 1
ATOM 657 O O . ILE A 1 87 ? -28.615 -45.692 8.974 1.00 60.62 87 ILE A O 1
ATOM 661 N N . THR A 1 88 ? -27.227 -47.389 9.405 1.00 65.94 88 THR A N 1
ATOM 662 C CA . THR A 1 88 ? -27.657 -47.563 10.797 1.00 65.94 88 THR A CA 1
ATOM 663 C C . THR A 1 88 ? -26.831 -46.636 11.685 1.00 65.94 88 THR A C 1
ATOM 665 O O . THR A 1 88 ? -25.625 -46.851 11.846 1.00 65.94 88 THR A O 1
ATOM 668 N N . SER A 1 89 ? -27.451 -45.623 12.281 1.00 58.28 89 SER A N 1
ATOM 669 C CA . SER A 1 89 ? -26.827 -44.792 13.314 1.00 58.28 89 SER A CA 1
ATOM 670 C C . SER A 1 89 ? -26.463 -45.667 14.519 1.00 58.28 89 SER A C 1
ATOM 672 O O . SER A 1 89 ? -27.341 -46.066 15.278 1.00 58.28 89 SER A O 1
ATOM 674 N N . LYS A 1 90 ? -25.181 -45.992 14.717 1.00 67.31 90 LYS A N 1
ATOM 675 C CA . LYS A 1 90 ? -24.714 -46.564 15.988 1.00 67.31 90 LYS A CA 1
ATOM 676 C C . LYS A 1 90 ? -24.280 -45.413 16.894 1.00 67.31 90 LYS A C 1
ATOM 678 O O . LYS A 1 90 ? -23.204 -44.854 16.705 1.00 67.31 90 LYS A O 1
ATOM 683 N N . VAL A 1 91 ? -25.134 -45.033 17.845 1.00 65.06 91 VAL A N 1
ATOM 684 C CA . VAL A 1 91 ? -24.769 -44.121 18.938 1.00 65.06 91 VAL A CA 1
ATOM 685 C C . VAL A 1 91 ? -24.107 -44.940 20.042 1.00 65.06 91 VAL A C 1
ATOM 687 O O . VAL A 1 91 ? -24.714 -45.857 20.587 1.00 65.06 91 VAL A O 1
ATOM 690 N N . ASN A 1 92 ? -22.848 -44.645 20.354 1.00 51.78 92 ASN A N 1
ATOM 691 C CA . ASN A 1 92 ? -22.184 -45.236 21.508 1.00 51.78 92 ASN A CA 1
ATOM 692 C C . ASN A 1 92 ? -22.349 -44.266 22.682 1.00 51.78 92 ASN A C 1
ATOM 694 O O . ASN A 1 92 ? -21.579 -43.317 22.823 1.00 51.78 92 ASN A O 1
ATOM 698 N N . SER A 1 93 ? -23.377 -44.478 23.503 1.00 55.47 93 SER A N 1
ATOM 699 C CA . SER A 1 93 ? -23.589 -43.755 24.764 1.00 55.47 93 SER A CA 1
ATOM 700 C C . SER A 1 93 ? -22.594 -44.258 25.815 1.00 55.47 93 SER A C 1
ATOM 702 O O . SER A 1 93 ? -22.958 -44.934 26.774 1.00 55.47 93 SER A O 1
ATOM 704 N N . GLY A 1 94 ? -21.308 -43.987 25.593 1.00 46.75 94 GLY A N 1
ATOM 705 C CA . GLY A 1 94 ? -20.241 -44.285 26.539 1.00 46.75 94 GLY A CA 1
ATOM 706 C C . GLY A 1 94 ? -20.216 -43.236 27.641 1.00 46.75 94 GLY A C 1
ATOM 707 O O . GLY A 1 94 ? -19.527 -42.227 27.521 1.00 46.75 94 GLY A O 1
ATOM 708 N N . LEU A 1 95 ? -20.983 -43.472 28.705 1.00 54.19 95 LEU A N 1
ATOM 709 C CA . LEU A 1 95 ? -20.772 -42.820 29.994 1.00 54.19 95 LEU A CA 1
ATOM 710 C C . LEU A 1 95 ? -19.334 -43.093 30.449 1.00 54.19 95 LEU A C 1
ATOM 712 O O . LEU A 1 95 ? -18.982 -44.248 30.657 1.00 54.19 95 LEU A O 1
ATOM 716 N N . ASN A 1 96 ? -18.525 -42.047 30.628 1.00 43.78 96 ASN A N 1
ATOM 717 C CA . ASN A 1 96 ? -17.359 -42.102 31.507 1.00 43.78 96 ASN A CA 1
ATOM 718 C C . ASN A 1 96 ? -17.021 -40.698 32.039 1.00 43.78 96 ASN A C 1
ATOM 720 O O . ASN A 1 96 ? -16.377 -39.885 31.381 1.00 43.78 96 ASN A O 1
ATOM 724 N N . MET A 1 97 ? -17.492 -40.425 33.259 1.00 51.47 97 MET A N 1
ATOM 725 C CA . MET A 1 97 ? -16.904 -39.438 34.168 1.00 51.47 97 MET A CA 1
ATOM 726 C C . MET A 1 97 ? -15.530 -39.945 34.624 1.00 51.47 97 MET A C 1
ATOM 728 O O . MET A 1 97 ? -15.371 -41.141 34.870 1.00 51.47 97 MET A O 1
ATOM 732 N N . PRO A 1 98 ? -14.567 -39.040 34.833 1.00 46.62 98 PRO A N 1
ATOM 733 C CA . PRO A 1 98 ? -14.130 -38.842 36.210 1.00 46.62 98 PRO A CA 1
ATOM 734 C C . PRO A 1 98 ? -13.975 -37.364 36.592 1.00 46.62 98 PRO A C 1
ATOM 736 O O . PRO A 1 98 ? -13.427 -36.546 35.858 1.00 46.62 98 PRO A O 1
ATOM 739 N N . LYS A 1 99 ? -14.440 -37.070 37.810 1.00 37.09 99 LYS A N 1
ATOM 740 C CA . LYS A 1 99 ? -14.103 -35.896 38.622 1.00 37.09 99 LYS A CA 1
ATOM 741 C C . LYS A 1 99 ? -12.585 -35.798 38.804 1.00 37.09 99 LYS A C 1
ATOM 743 O O . LYS A 1 99 ? -11.978 -36.817 39.129 1.00 37.09 99 LYS A O 1
ATOM 748 N N . LYS A 1 100 ? -12.028 -34.584 38.777 1.00 35.59 100 LYS A N 1
ATOM 749 C CA . LYS A 1 100 ? -11.176 -34.098 39.874 1.00 35.59 100 LYS A CA 1
ATOM 750 C C . LYS A 1 100 ? -10.983 -32.585 39.807 1.00 35.59 100 LYS A C 1
ATOM 752 O O . LYS A 1 100 ? -10.761 -32.012 38.747 1.00 35.59 100 LYS A O 1
ATOM 757 N N . ASP A 1 101 ? -11.110 -32.006 40.985 1.00 40.47 101 ASP A N 1
ATOM 758 C CA . ASP A 1 101 ? -11.038 -30.605 41.362 1.00 40.47 101 ASP A CA 1
ATOM 759 C C . ASP A 1 101 ? -9.682 -29.961 41.037 1.00 40.47 101 ASP A C 1
ATOM 761 O O . ASP A 1 101 ? -8.649 -30.624 41.101 1.00 40.47 101 ASP A O 1
ATOM 765 N N . SER A 1 102 ? -9.672 -28.652 40.775 1.00 41.03 102 SER A N 1
ATOM 766 C CA . SER A 1 102 ? -9.026 -27.675 41.667 1.00 41.03 102 SER A CA 1
ATOM 767 C C . SER A 1 102 ? -9.078 -26.275 41.049 1.00 41.03 102 SER A C 1
ATOM 769 O O . SER A 1 102 ? -8.786 -26.075 39.872 1.00 41.03 102 SER A O 1
ATOM 771 N N . ALA A 1 103 ? -9.465 -25.311 41.878 1.00 39.91 103 ALA A N 1
ATOM 772 C CA . ALA A 1 103 ? -9.589 -23.894 41.577 1.00 39.91 103 ALA A CA 1
ATOM 773 C C . ALA A 1 103 ? -8.261 -23.233 41.180 1.00 39.91 103 ALA A C 1
ATOM 775 O O . ALA A 1 103 ? -7.200 -23.648 41.647 1.00 39.91 103 ALA A O 1
ATOM 776 N N . SER A 1 104 ? -8.349 -22.139 40.419 1.00 41.00 104 SER A N 1
ATOM 777 C CA . SER A 1 104 ? -7.550 -20.920 40.621 1.00 41.00 104 SER A CA 1
ATOM 778 C C . SER A 1 104 ? -8.159 -19.768 39.823 1.00 41.00 104 SER A C 1
ATOM 780 O O . SER A 1 104 ? -8.282 -19.820 38.602 1.00 41.00 104 SER A O 1
ATOM 782 N N . GLU A 1 105 ? -8.578 -18.747 40.560 1.00 37.44 105 GLU A N 1
ATOM 783 C CA . GLU A 1 105 ? -9.113 -17.478 40.086 1.00 37.44 105 GLU A CA 1
ATOM 784 C C . GLU A 1 105 ? -8.018 -16.639 39.416 1.00 37.44 105 GLU A C 1
ATOM 786 O O . GLU A 1 105 ? -6.897 -16.561 39.918 1.00 37.44 105 GLU A O 1
ATOM 791 N N . THR A 1 106 ? -8.341 -15.916 38.340 1.00 41.06 106 THR A N 1
ATOM 792 C CA . THR A 1 106 ? -7.699 -14.616 38.091 1.00 41.06 106 THR A CA 1
ATOM 793 C C . THR A 1 106 ? -8.604 -13.710 37.256 1.00 41.06 106 THR A C 1
ATOM 795 O O . THR A 1 106 ? -8.973 -14.018 36.125 1.00 41.06 106 THR A O 1
ATOM 798 N N . ASN A 1 107 ? -8.965 -12.579 37.861 1.00 45.88 107 ASN A N 1
ATOM 799 C CA . ASN A 1 107 ? -9.712 -11.461 37.294 1.00 45.88 107 ASN A CA 1
ATOM 800 C C . ASN A 1 107 ? -9.076 -10.913 36.013 1.00 45.88 107 ASN A C 1
ATOM 802 O O . ASN A 1 107 ? -7.923 -10.497 36.064 1.00 45.88 107 ASN A O 1
ATOM 806 N N . PHE A 1 108 ? -9.861 -10.722 34.947 1.00 35.78 108 PHE A N 1
ATOM 807 C CA . PHE A 1 108 ? -9.563 -9.681 33.959 1.00 35.78 108 PHE A CA 1
ATOM 808 C C . PHE A 1 108 ? -10.821 -8.929 33.532 1.00 35.78 108 PHE A C 1
ATOM 810 O O . PHE A 1 108 ? -11.796 -9.482 33.026 1.00 35.78 108 PHE A O 1
ATOM 817 N N . MET A 1 109 ? -10.769 -7.627 33.802 1.00 36.50 109 MET A N 1
ATOM 818 C CA . MET A 1 109 ? -11.812 -6.646 33.574 1.00 36.50 109 MET A CA 1
ATOM 819 C C . MET A 1 109 ? -12.096 -6.434 32.086 1.00 36.50 109 MET A C 1
ATOM 821 O O . MET A 1 109 ? -11.193 -6.330 31.260 1.00 36.50 109 MET A O 1
ATOM 825 N N . THR A 1 110 ? -13.375 -6.261 31.765 1.00 49.09 110 THR A N 1
ATOM 826 C CA . THR A 1 110 ? -13.849 -5.717 30.490 1.00 49.09 110 THR A CA 1
ATOM 827 C C . THR A 1 110 ? -13.435 -4.251 30.318 1.00 49.09 110 THR A C 1
ATOM 829 O O . THR A 1 110 ? -13.686 -3.461 31.234 1.00 49.09 110 THR A O 1
ATOM 832 N N . PRO A 1 111 ? -13.003 -3.816 29.123 1.00 44.22 111 PRO A N 1
ATOM 833 C CA . PRO A 1 111 ? -13.190 -2.441 28.694 1.00 44.22 111 PRO A CA 1
ATOM 834 C C . PRO A 1 111 ? -14.229 -2.341 27.575 1.00 44.22 111 PRO A C 1
ATOM 836 O O . PRO A 1 111 ? -14.383 -3.197 26.706 1.00 44.22 111 PRO A O 1
ATOM 839 N N . LYS A 1 112 ? -14.987 -1.254 27.666 1.00 40.50 112 LYS A N 1
ATOM 840 C CA . LYS A 1 112 ? -16.234 -0.986 26.966 1.00 40.50 112 LYS A CA 1
ATOM 841 C C . LYS A 1 112 ? -16.038 -0.664 25.483 1.00 40.50 112 LYS A C 1
ATOM 843 O O . LYS A 1 112 ? -15.086 -0.005 25.082 1.00 40.50 112 LYS A O 1
ATOM 848 N N . ARG A 1 113 ? -17.050 -1.057 24.705 1.00 40.78 113 ARG A N 1
ATOM 849 C CA . ARG A 1 113 ? -17.340 -0.666 23.319 1.00 40.78 113 ARG A CA 1
ATOM 850 C C . ARG A 1 113 ? -17.241 0.861 23.149 1.00 40.78 113 ARG A C 1
ATOM 852 O O . ARG A 1 113 ? -18.125 1.598 23.583 1.00 40.78 113 ARG A O 1
ATOM 859 N N . GLY A 1 114 ? -16.156 1.314 22.522 1.00 38.69 114 GLY A N 1
ATOM 860 C CA . GLY A 1 114 ? -15.955 2.694 22.084 1.00 38.69 114 GLY A CA 1
ATOM 861 C C . GLY A 1 114 ? -16.867 3.037 20.906 1.00 38.69 114 GLY A C 1
ATOM 862 O O . GLY A 1 114 ? -17.085 2.226 20.008 1.00 38.69 114 GLY A O 1
ATOM 863 N N . LYS A 1 115 ? -17.451 4.231 20.968 1.00 40.56 115 LYS A N 1
ATOM 864 C CA . LYS A 1 115 ? -18.461 4.764 20.050 1.00 40.56 115 LYS A CA 1
ATOM 865 C C . LYS A 1 115 ? -17.901 4.938 18.633 1.00 40.56 115 LYS A C 1
ATOM 867 O O . LYS A 1 115 ? -16.795 5.440 18.460 1.00 40.56 115 LYS A O 1
ATOM 872 N N . ALA A 1 116 ? -18.703 4.566 17.636 1.00 40.25 116 ALA A N 1
ATOM 873 C CA . ALA A 1 116 ? -18.455 4.870 16.233 1.00 40.25 116 ALA A CA 1
ATOM 874 C C . ALA A 1 116 ? -18.400 6.393 16.031 1.00 40.25 116 ALA A C 1
ATOM 876 O O . ALA A 1 116 ? -19.339 7.107 16.383 1.00 40.25 116 ALA A O 1
ATOM 877 N N . VAL A 1 117 ? -17.285 6.876 15.488 1.00 51.31 117 VAL A N 1
ATOM 878 C CA . VAL A 1 117 ? -17.091 8.273 15.085 1.00 51.31 117 VAL A CA 1
ATOM 879 C C . VAL A 1 117 ? -17.515 8.381 13.613 1.00 51.31 117 VAL A C 1
ATOM 881 O O . VAL A 1 117 ? -17.141 7.501 12.833 1.00 51.31 117 VAL A O 1
ATOM 884 N N . PRO A 1 118 ? -18.316 9.385 13.212 1.00 45.62 118 PRO A N 1
ATOM 885 C CA . PRO A 1 118 ? -18.829 9.484 11.847 1.00 45.62 118 PRO A CA 1
ATOM 886 C C . PRO A 1 118 ? -17.692 9.624 10.829 1.00 45.62 118 PRO A C 1
ATOM 888 O O . PRO A 1 118 ? -16.743 10.384 11.031 1.00 45.62 118 PRO A O 1
ATOM 891 N N . ALA A 1 119 ? -17.803 8.863 9.738 1.00 51.00 11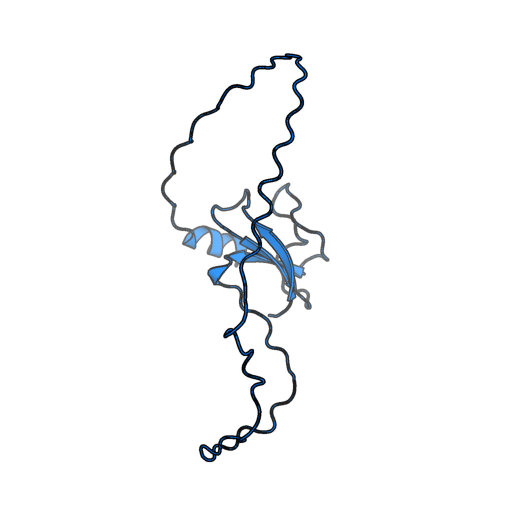9 ALA A N 1
ATOM 892 C CA . ALA A 1 119 ? -16.886 8.887 8.610 1.00 51.00 119 ALA A CA 1
ATOM 893 C C . ALA A 1 119 ? -16.834 10.303 8.020 1.00 51.00 119 ALA A C 1
ATOM 895 O O . ALA A 1 119 ? -17.823 10.784 7.477 1.00 51.00 119 ALA A O 1
ATOM 896 N N . LYS A 1 120 ? -15.687 10.972 8.154 1.00 47.59 120 LYS A N 1
ATOM 897 C CA . LYS A 1 120 ? -15.398 12.191 7.398 1.00 47.59 120 LYS A CA 1
ATOM 898 C C . LYS A 1 120 ? -14.918 11.786 6.011 1.00 47.59 120 LYS A C 1
ATOM 900 O O . LYS A 1 120 ? -14.107 10.867 5.881 1.00 47.59 120 LYS A O 1
ATOM 905 N N . ASP A 1 121 ? -15.484 12.439 5.008 1.00 50.59 121 ASP A N 1
ATOM 906 C CA . ASP A 1 121 ? -15.397 12.087 3.599 1.00 50.59 121 ASP A CA 1
ATOM 907 C C . ASP A 1 121 ? -13.959 11.836 3.144 1.00 50.59 121 ASP A C 1
ATOM 909 O O . ASP A 1 121 ? -13.126 12.736 3.059 1.00 50.59 121 ASP A O 1
ATOM 913 N N . GLY A 1 122 ? -13.671 10.580 2.797 1.00 53.81 122 GLY A N 1
ATOM 914 C CA . GLY A 1 122 ? -12.347 10.130 2.368 1.00 53.81 122 GLY A CA 1
ATOM 915 C C . GLY A 1 122 ? -11.870 10.738 1.048 1.00 53.81 122 GLY A C 1
ATOM 916 O O . GLY A 1 122 ? -10.838 10.319 0.545 1.00 53.81 122 GLY A O 1
ATOM 917 N N . ASN A 1 123 ? -12.589 11.695 0.458 1.00 52.00 123 ASN A N 1
ATOM 918 C CA . ASN A 1 123 ? -12.266 12.248 -0.853 1.00 52.00 123 ASN A CA 1
ATOM 919 C C . ASN A 1 123 ? -11.076 13.228 -0.829 1.00 52.00 123 ASN A C 1
ATOM 921 O O . ASN A 1 123 ? -10.351 13.330 -1.817 1.00 52.00 123 ASN A O 1
ATOM 925 N N . GLU A 1 124 ? -10.825 13.914 0.289 1.00 48.78 124 GLU A N 1
ATOM 926 C CA . GLU A 1 124 ? -9.728 14.894 0.383 1.00 48.78 124 GLU A CA 1
ATOM 927 C C . GLU A 1 124 ? -8.360 14.238 0.602 1.00 48.78 124 GLU A C 1
ATOM 929 O O . GLU A 1 124 ? -7.390 14.609 -0.056 1.00 48.78 124 GLU A O 1
ATOM 934 N N . ILE A 1 125 ? -8.290 13.176 1.412 1.00 55.12 125 ILE A N 1
ATOM 935 C CA . ILE A 1 125 ? -7.058 12.389 1.592 1.00 55.12 125 ILE A CA 1
ATOM 936 C C . ILE A 1 125 ? -6.592 11.731 0.284 1.00 55.12 125 ILE A C 1
ATOM 938 O O . ILE A 1 125 ? -5.389 11.647 0.044 1.00 55.12 125 ILE A O 1
ATOM 942 N N . PHE A 1 126 ? -7.504 11.326 -0.616 1.00 51.75 126 PHE A N 1
ATOM 943 C CA . PHE A 1 126 ? -7.095 10.823 -1.936 1.00 51.75 126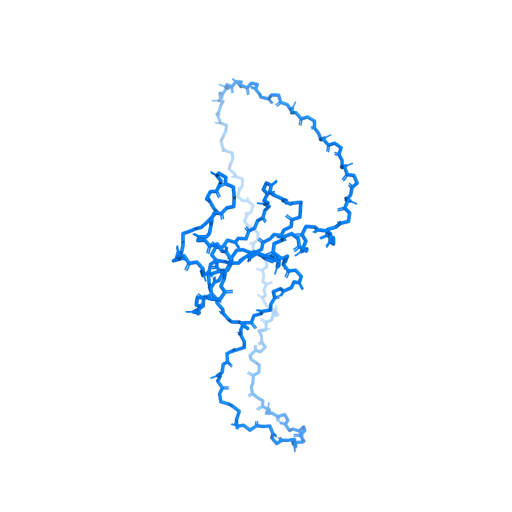 PHE A CA 1
ATOM 944 C C . PHE A 1 126 ? -6.327 11.871 -2.741 1.00 51.75 126 PHE A C 1
ATOM 946 O O . PHE A 1 126 ? -5.398 11.500 -3.459 1.00 51.75 126 PHE A O 1
ATOM 953 N N . LYS A 1 127 ? -6.687 13.154 -2.616 1.00 50.41 127 LYS A N 1
ATOM 954 C CA . LYS A 1 127 ? -6.020 14.240 -3.340 1.00 50.41 127 LYS A CA 1
ATOM 955 C C . LYS A 1 127 ? -4.616 14.475 -2.795 1.00 50.41 127 LYS A C 1
ATOM 957 O O . LYS A 1 127 ? -3.681 14.496 -3.586 1.00 50.41 127 LYS A O 1
ATOM 962 N N . THR A 1 128 ? -4.445 14.516 -1.472 1.00 50.97 128 THR A N 1
ATOM 963 C CA . THR A 1 128 ? -3.137 14.761 -0.838 1.00 50.97 128 THR A CA 1
ATOM 964 C C . THR A 1 128 ? -2.078 13.737 -1.240 1.00 50.97 128 THR A C 1
ATOM 966 O O . THR A 1 128 ? -0.928 14.099 -1.458 1.00 50.97 128 THR A O 1
ATOM 969 N N . PHE A 1 129 ? -2.450 12.464 -1.394 1.00 52.16 129 PHE A N 1
ATOM 970 C CA . PHE A 1 129 ? -1.485 11.439 -1.792 1.00 52.16 129 PHE A CA 1
ATOM 971 C C . PHE A 1 129 ? -1.335 11.294 -3.308 1.00 52.16 129 PHE A C 1
ATOM 973 O O . PHE A 1 129 ? -0.424 10.598 -3.731 1.00 52.16 129 PHE A O 1
ATOM 980 N N . LEU A 1 130 ? -2.222 11.836 -4.151 1.00 49.81 130 LEU A N 1
ATOM 981 C CA . LEU A 1 130 ? -2.111 11.747 -5.620 1.00 49.81 130 LEU A CA 1
ATOM 982 C C . LEU A 1 130 ? -1.290 12.880 -6.252 1.00 49.81 130 LEU A C 1
ATOM 984 O O . LEU A 1 130 ? -0.904 12.722 -7.404 1.00 49.81 130 LEU A O 1
ATOM 988 N N . THR A 1 131 ? -1.005 13.969 -5.533 1.00 38.00 131 THR A N 1
ATOM 989 C CA . THR A 1 131 ? -0.403 15.185 -6.113 1.00 38.00 131 THR A CA 1
ATOM 990 C C . THR A 1 131 ? 0.996 15.540 -5.592 1.00 38.00 131 THR A C 1
ATOM 992 O O . THR A 1 131 ? 1.335 16.719 -5.585 1.00 38.00 131 THR A O 1
ATOM 995 N N . SER A 1 132 ? 1.818 14.575 -5.162 1.00 38.53 132 SER A N 1
ATOM 996 C CA . SER A 1 132 ? 3.242 14.826 -4.872 1.00 38.53 132 SER A CA 1
ATOM 997 C C . SER A 1 132 ? 4.160 13.843 -5.571 1.00 38.53 132 SER A C 1
ATOM 999 O O . SER A 1 132 ? 3.742 12.681 -5.769 1.00 38.53 132 SER A O 1
#

Sequence (132 aa):
MVGTLRFCGTTEFASGQWAGVELDEPEGKNNGSVGKVQYFKCAPKRGIFAPLSKISKASDRKKSSLRSSSTRSSPLVKSKKIDVTHITSKVNSGLNMPKKDSASETNFMTPKRGKAVPAKDGNEIFKTFLTS

InterPro domains:
  IPR000938 CAP Gly-rich domain [PF01302] (2-55)
  IPR000938 CAP Gly-rich domain [PS50245] (9-51)
  IPR000938 CAP Gly-rich domain [SM01052] (1-56)
  IPR036859 CAP Gly-rich domain superfamily [G3DSA:2.30.30.190] (1-66)
  IPR036859 CAP Gly-rich domain superfamily [SSF74924] (2-92)